Protein 2DLB (pdb70)

Structure (mmCIF, N/CA/C/O backbone):
data_2DLB
#
_entry.id   2DLB
#
_cell.length_a   32.347
_cell.length_b   76.116
_cell.length_c   78.385
_cell.angle_alpha   90.00
_cell.angle_beta   90.00
_cell.angle_gamma   90.00
#
_symmetry.space_group_name_H-M   'P 21 21 21'
#
loop_
_entity.id
_entity.type
_entity.pdbx_description
1 polymer yopT
2 water water
#
loop_
_atom_site.group_PDB
_atom_site.id
_atom_site.type_symbol
_atom_site.label_atom_id
_atom_site.label_alt_id
_atom_site.label_comp_id
_atom_site.label_asym_id
_atom_site.label_entity_id
_atom_site.label_seq_id
_atom_site.pdbx_PDB_ins_code
_atom_site.Cartn_x
_atom_site.Cartn_y
_atom_site.Cartn_z
_atom_site.occupancy
_atom_site.B_iso_or_equiv
_atom_site.auth_seq_id
_atom_site.auth_comp_id
_atom_site.auth_asym_id
_atom_site.auth_atom_id
_atom_site.pdbx_PDB_model_num
ATOM 1 N N . ALA A 1 2 ? -2.636 40.457 9.083 1.00 18.67 2002 ALA A N 1
ATOM 2 C CA . ALA A 1 2 ? -1.299 40.136 9.567 1.00 16.07 2002 ALA A CA 1
ATOM 3 C C . ALA A 1 2 ? -1.046 38.694 9.147 1.00 13.70 2002 ALA A C 1
ATOM 4 O O . ALA A 1 2 ? -1.996 37.972 8.864 1.00 16.19 2002 ALA A O 1
ATOM 6 N N . GLY A 1 3 ? 0.220 38.338 9.175 1.00 13.94 2003 GLY A N 1
ATOM 7 C CA . GLY A 1 3 ? 0.552 36.933 9.041 1.00 13.41 2003 GLY A CA 1
ATOM 8 C C . GLY A 1 3 ? 0.614 36.209 10.377 1.00 11.78 2003 GLY A C 1
ATOM 9 O O . GLY A 1 3 ? 1.007 36.802 11.405 1.00 11.75 2003 GLY A O 1
ATOM 10 N N . TYR A 1 4 ? 0.293 34.910 10.353 1.00 11.00 2004 TYR A N 1
ATOM 11 C CA . TYR A 1 4 ? 0.388 34.062 11.520 1.00 10.18 2004 TYR A CA 1
ATOM 12 C C . TYR A 1 4 ? 1.004 32.738 11.144 1.00 9.75 2004 TYR A C 1
ATOM 13 O O . TYR A 1 4 ? 0.688 32.182 10.094 1.00 11.26 2004 TYR A O 1
ATOM 22 N N . LEU A 1 5 ? 1.802 32.208 12.058 1.00 9.77 2005 LEU A N 1
ATOM 23 C CA . LEU A 1 5 ? 2.314 30.836 11.929 1.00 10.38 2005 LEU A CA 1
ATOM 24 C C . LEU A 1 5 ? 1.547 30.029 12.973 1.00 9.11 2005 LEU A C 1
ATOM 25 O O . LEU A 1 5 ? 1.432 30.464 14.158 1.00 12.15 2005 LEU A O 1
ATOM 30 N N . ASN A 1 6 ? 1.081 28.863 12.598 1.00 8.32 2006 ASN A N 1
ATOM 31 C CA . ASN A 1 6 ? 0.467 27.915 13.504 1.00 8.51 2006 ASN A CA 1
ATOM 32 C C . ASN A 1 6 ? 1.217 26.591 13.474 1.00 9.17 2006 ASN A C 1
ATOM 33 O O . ASN A 1 6 ? 1.591 26.093 12.393 1.00 10.67 2006 ASN A O 1
ATOM 38 N N . ASN A 1 7 ? 1.433 26.030 14.668 1.00 7.84 2007 ASN A N 1
ATOM 39 C CA . ASN A 1 7 ? 1.970 24.678 14.810 1.00 8.41 2007 ASN A CA 1
ATOM 40 C C . ASN A 1 7 ? 0.817 23.790 15.260 1.00 8.01 2007 ASN A C 1
ATOM 41 O O . ASN A 1 7 ? 0.116 24.158 16.212 1.00 9.97 2007 ASN A O 1
ATOM 46 N N . ILE A 1 8 ? 0.614 22.684 14.585 1.00 7.82 2008 ILE A N 1
ATOM 47 C CA . ILE A 1 8 ? -0.491 21.783 14.817 1.00 8.10 2008 ILE A CA 1
ATOM 48 C C . ILE A 1 8 ? 0.080 20.392 15.120 1.00 7.31 2008 ILE A C 1
ATOM 49 O O . ILE A 1 8 ? 0.927 19.885 14.398 1.00 8.81 2008 ILE A O 1
ATOM 54 N N . ALA A 1 9 ? -0.419 19.777 16.171 1.00 7.76 2009 ALA A N 1
ATOM 55 C CA . ALA A 1 9 ? -0.144 18.404 16.552 1.00 8.39 2009 ALA A CA 1
ATOM 56 C C . ALA A 1 9 ? -1.172 17.509 15.864 1.00 9.48 2009 ALA A C 1
ATOM 57 O O . ALA A 1 9 ? -2.373 17.664 16.063 1.00 11.53 2009 ALA A O 1
ATOM 59 N N . LEU A 1 10 ? -0.669 16.562 15.063 1.00 8.93 2010 LEU A N 1
ATOM 60 C CA . LEU A 1 10 ? -1.495 15.538 14.456 1.00 9.36 2010 LEU A CA 1
ATOM 61 C C . LEU A 1 10 ? -1.175 14.188 15.097 1.00 11.36 2010 LEU A C 1
ATOM 62 O O . LEU A 1 10 ? -0.002 13.781 15.097 1.00 15.28 2010 LEU A O 1
ATOM 67 N N . ASN A 1 11 ? -2.190 13.541 15.623 1.00 9.76 2011 ASN A N 1
ATOM 68 C CA . ASN A 1 11 ? -2.031 12.206 16.180 1.00 9.62 2011 ASN A CA 1
ATOM 69 C C . ASN A 1 11 ? -2.701 11.228 15.259 1.00 9.46 2011 ASN A C 1
ATOM 70 O O . ASN A 1 11 ? -3.910 11.175 15.150 1.00 10.44 2011 ASN A O 1
ATOM 75 N N . LEU A 1 12 ? -1.879 10.484 14.554 1.00 9.32 2012 LEU A N 1
ATOM 76 C CA . LEU A 1 12 ? -2.300 9.540 13.566 1.00 8.57 2012 LEU A CA 1
ATOM 77 C C . LEU A 1 12 ? -2.136 8.109 14.082 1.00 8.65 2012 LEU A C 1
ATOM 78 O O . LEU A 1 12 ? -1.254 7.832 14.859 1.00 10.71 2012 LEU A O 1
ATOM 83 N N . GLU A 1 13 ? -2.969 7.202 13.596 1.00 8.46 2013 GLU A N 1
ATOM 84 C CA . GLU A 1 13 ? -2.768 5.786 13.756 1.00 9.19 2013 GLU A CA 1
ATOM 85 C C . GLU A 1 13 ? -2.715 5.173 12.351 1.00 9.13 2013 GLU A C 1
ATOM 86 O O . GLU A 1 13 ? -3.602 5.397 11.529 1.00 11.05 2013 GLU A O 1
ATOM 92 N N . ILE A 1 14 ? -1.675 4.428 12.066 1.00 9.61 2014 ILE A N 1
ATOM 93 C CA . ILE A 1 14 ? -1.453 3.761 10.780 1.00 9.89 2014 ILE A CA 1
ATOM 94 C C . ILE A 1 14 ? -1.412 2.250 11.009 1.00 11.04 2014 ILE A C 1
ATOM 95 O O . ILE A 1 14 ? -1.250 1.756 12.140 1.00 12.36 2014 ILE A O 1
ATOM 100 N N . VAL A 1 15 ? -1.619 1.508 9.925 1.00 13.39 2015 VAL A N 1
ATOM 101 C CA . VAL A 1 15 ? -1.641 0.053 9.923 1.00 16.96 2015 VAL A CA 1
ATOM 102 C C . VAL A 1 15 ? -0.564 -0.418 8.969 1.00 21.34 2015 VAL A C 1
ATOM 103 O O . VAL A 1 15 ? -0.548 0.048 7.825 1.00 30.01 2015 VAL A O 1
ATOM 107 N N . LEU A 1 16 ? 0.345 -1.293 9.436 1.00 19.84 2016 LEU A N 1
ATOM 108 C CA . LEU A 1 16 ? 1.443 -1.837 8.634 1.00 21.35 2016 LEU A CA 1
ATOM 109 C C . LEU A 1 16 ? 1.492 -3.349 8.867 1.00 21.05 2016 LEU A C 1
ATOM 110 O O . LEU A 1 16 ? 1.615 -3.776 10.034 1.00 21.78 2016 LEU A O 1
ATOM 115 N N . LYS A 1 17 ? 1.388 -4.132 7.813 1.00 20.14 2017 LYS A N 1
ATOM 116 C CA . LYS A 1 17 ? 1.408 -5.585 7.842 1.00 18.55 2017 LYS A CA 1
ATOM 117 C C . LYS A 1 17 ? 2.744 -6.088 7.323 1.00 16.95 2017 LYS A C 1
ATOM 118 O O . LYS A 1 17 ? 3.348 -5.508 6.421 1.00 20.21 2017 LYS A O 1
ATOM 124 N N . ASN A 1 18 ? 3.190 -7.197 7.874 1.00 16.58 2018 ASN A N 1
ATOM 125 C CA . ASN A 1 18 ? 4.436 -7.799 7.371 1.00 15.07 2018 ASN A CA 1
ATOM 126 C C . ASN A 1 18 ? 4.432 -9.282 7.702 1.00 14.53 2018 ASN A C 1
ATOM 127 O O . ASN A 1 18 ? 3.444 -9.784 8.229 1.00 16.91 2018 ASN A O 1
ATOM 132 N N . LYS A 1 19 ? 5.486 -9.962 7.325 1.00 16.93 2019 LYS A N 1
ATOM 133 C CA . LYS A 1 19 ? 5.690 -11.376 7.558 1.00 18.55 2019 LYS A CA 1
ATOM 134 C C . LYS A 1 19 ? 6.929 -11.503 8.443 1.00 18.26 2019 LYS A C 1
ATOM 135 O O . LYS A 1 19 ? 7.936 -10.800 8.239 1.00 19.36 2019 LYS A O 1
ATOM 141 N N . ALA A 1 20 ? 6.841 -12.386 9.428 1.00 16.94 2020 ALA A N 1
ATOM 142 C CA . ALA A 1 20 ? 7.933 -12.581 10.341 1.00 17.68 2020 ALA A CA 1
ATOM 143 C C . ALA A 1 20 ? 7.724 -13.868 11.139 1.00 16.52 2020 ALA A C 1
ATOM 144 O O . ALA A 1 20 ? 6.604 -14.404 11.215 1.00 19.58 2020 ALA A O 1
ATOM 146 N N . ASP A 1 21 ? 8.756 -14.372 11.763 1.00 18.98 2021 ASP A N 1
ATOM 147 C CA . ASP A 1 21 ? 8.632 -15.604 12.557 1.00 20.50 2021 ASP A CA 1
ATOM 148 C C . ASP A 1 21 ? 8.189 -15.373 13.987 1.00 18.43 2021 ASP A C 1
ATOM 149 O O . ASP A 1 21 ? 7.984 -16.327 14.735 1.00 19.91 2021 ASP A O 1
ATOM 154 N N . SER A 1 22 ? 8.027 -14.134 14.429 1.00 16.35 2022 SER A N 1
ATOM 155 C CA . SER A 1 22 ? 7.562 -13.766 15.763 1.00 13.01 2022 SER A CA 1
ATOM 156 C C . SER A 1 22 ? 7.069 -12.335 15.732 1.00 11.61 2022 SER A C 1
ATOM 157 O O . SER A 1 22 ? 7.439 -11.564 14.860 1.00 12.91 2022 SER A O 1
ATOM 160 N N . PRO A 1 23 ? 6.264 -11.953 16.718 1.00 11.44 2023 PRO A N 1
ATOM 161 C CA . PRO A 1 23 ? 5.885 -10.528 16.803 1.00 10.93 2023 PRO A CA 1
ATOM 162 C C . PRO A 1 23 ? 7.063 -9.633 17.109 1.00 10.62 2023 PRO A C 1
ATOM 163 O O . PRO A 1 23 ? 7.081 -8.467 16.716 1.00 10.87 2023 PRO A O 1
ATOM 167 N N . GLU A 1 24 ? 8.068 -10.155 17.822 1.00 11.38 2024 GLU A N 1
ATOM 168 C CA . GLU A 1 24 ? 9.266 -9.373 18.092 1.00 11.20 2024 GLU A CA 1
ATOM 169 C C . GLU A 1 24 ? 9.954 -8.954 16.785 1.00 11.48 2024 GLU A C 1
ATOM 170 O O . GLU A 1 24 ? 10.342 -7.795 16.610 1.00 12.97 2024 GLU A O 1
ATOM 176 N N . VAL A 1 25 ? 10.098 -9.883 15.826 1.00 13.22 2025 VAL A N 1
ATOM 177 C CA . VAL A 1 25 ? 10.767 -9.558 14.578 1.00 12.62 2025 VAL A CA 1
ATOM 178 C C . VAL A 1 25 ? 9.861 -8.636 13.797 1.00 12.18 2025 VAL A C 1
ATOM 179 O O . VAL A 1 25 ? 10.315 -7.665 13.200 1.00 13.55 2025 VAL A O 1
ATOM 183 N N . SER A 1 26 ? 8.543 -8.853 13.818 1.00 12.26 2026 SER A N 1
ATOM 184 C CA . SER A 1 26 ? 7.604 -7.942 13.156 1.00 11.71 2026 SER A CA 1
ATOM 185 C C . SER A 1 26 ? 7.778 -6.515 13.631 1.00 10.70 2026 SER A C 1
ATOM 186 O O . SER A 1 26 ? 7.821 -5.558 12.836 1.00 11.60 2026 SER A O 1
ATOM 189 N N . GLU A 1 27 ? 7.898 -6.359 14.959 1.00 10.51 2027 GLU A N 1
ATOM 190 C CA . GLU A 1 27 ? 8.128 -5.038 15.533 1.00 10.90 2027 GLU A CA 1
ATOM 191 C C . GLU A 1 27 ? 9.466 -4.422 15.152 1.00 10.72 2027 GLU A C 1
ATOM 192 O O . GLU A 1 27 ? 9.557 -3.212 14.882 1.00 11.36 2027 GLU A O 1
ATOM 198 N N . THR A 1 28 ? 10.540 -5.226 15.135 1.00 13.24 2028 THR A N 1
ATOM 199 C CA . THR A 1 28 ? 11.842 -4.705 14.699 1.00 12.70 2028 THR A CA 1
ATOM 200 C C . THR A 1 28 ? 11.764 -4.186 13.281 1.00 13.60 2028 THR A C 1
ATOM 201 O O . THR A 1 28 ? 12.351 -3.127 12.969 1.00 14.18 2028 THR A O 1
ATOM 205 N N . LEU A 1 29 ? 11.058 -4.881 12.388 1.00 13.13 2029 LEU A N 1
ATOM 206 C CA . LEU A 1 29 ? 10.920 -4.459 10.994 1.00 13.37 2029 LEU A CA 1
ATOM 207 C C . LEU A 1 29 ? 10.188 -3.111 10.910 1.00 12.85 2029 LEU A C 1
ATOM 208 O O . LEU A 1 29 ? 10.636 -2.208 10.214 1.00 14.41 2029 LEU A O 1
ATOM 213 N N . VAL A 1 30 ? 9.039 -2.973 11.592 1.00 11.22 2030 VAL A N 1
ATOM 214 C CA . VAL A 1 30 ? 8.276 -1.744 11.585 1.00 11.76 2030 VAL A CA 1
ATOM 215 C C . VAL A 1 30 ? 9.079 -0.635 12.219 1.00 10.34 2030 VAL A C 1
ATOM 216 O O . VAL A 1 30 ? 9.063 0.522 11.751 1.00 11.93 2030 VAL A O 1
ATOM 220 N N . THR A 1 31 ? 9.825 -0.909 13.294 1.00 11.50 2031 THR A N 1
ATOM 221 C CA . THR A 1 31 ? 10.631 0.112 13.962 1.00 11.79 2031 THR A CA 1
ATOM 222 C C . THR A 1 31 ? 11.670 0.678 13.015 1.00 12.71 2031 THR A C 1
ATOM 223 O O . THR A 1 31 ? 11.868 1.883 12.931 1.00 13.55 2031 THR A O 1
ATOM 227 N N . ARG A 1 32 ? 12.334 -0.156 12.227 1.00 13.45 2032 ARG A N 1
ATOM 228 C CA . ARG A 1 32 ? 13.353 0.348 11.298 1.00 14.40 2032 ARG A CA 1
ATOM 229 C C . ARG A 1 32 ? 12.713 1.320 10.315 1.00 14.59 2032 ARG A C 1
ATOM 230 O O . ARG A 1 32 ? 13.251 2.382 9.984 1.00 14.82 2032 ARG A O 1
ATOM 238 N N . ILE A 1 33 ? 11.544 0.953 9.817 1.00 13.09 2033 ILE A N 1
ATOM 239 C CA . ILE A 1 33 ? 10.849 1.819 8.850 1.00 13.99 2033 ILE A CA 1
ATOM 240 C C . ILE A 1 33 ? 10.553 3.163 9.505 1.00 13.57 2033 ILE A C 1
ATOM 241 O O . ILE A 1 33 ? 10.806 4.232 8.950 1.00 14.68 2033 ILE A O 1
ATOM 246 N N . CYS A 1 34 ? 9.993 3.146 10.692 1.00 11.68 2034 CYS A N 1
ATOM 247 C CA . CYS A 1 34 ? 9.560 4.383 11.349 1.00 13.01 2034 CYS A CA 1
ATOM 248 C C . CYS A 1 34 ? 10.763 5.231 11.764 1.00 12.52 2034 CYS A C 1
ATOM 249 O O . CYS A 1 34 ? 10.712 6.439 11.606 1.00 13.02 2034 CYS A O 1
ATOM 252 N N . GLU A 1 35 ? 11.843 4.595 12.252 1.00 13.68 2035 GLU A N 1
ATOM 253 C CA . GLU A 1 35 ? 13.022 5.347 12.613 1.00 13.79 2035 GLU A CA 1
ATOM 254 C C . GLU A 1 35 ? 13.591 6.113 11.435 1.00 13.77 2035 GLU A C 1
ATOM 255 O O . GLU A 1 35 ? 14.117 7.223 11.575 1.00 15.14 2035 GLU A O 1
ATOM 261 N N . ASN A 1 36 ? 13.483 5.521 10.241 1.00 14.68 2036 ASN A N 1
ATOM 262 C CA . ASN A 1 36 ? 13.951 6.195 9.010 1.00 14.99 2036 ASN A CA 1
ATOM 263 C C . ASN A 1 36 ? 12.980 7.284 8.561 1.00 13.06 2036 ASN A C 1
ATOM 264 O O . ASN A 1 36 ? 13.328 7.913 7.537 1.00 14.91 2036 ASN A O 1
ATOM 269 N N . LEU A 1 37 ? 11.887 7.558 9.224 1.00 12.10 2037 LEU A N 1
ATOM 270 C CA . LEU A 1 37 ? 11.002 8.646 8.864 1.00 12.06 2037 LEU A CA 1
ATOM 271 C C . LEU A 1 37 ? 11.198 9.884 9.741 1.00 10.53 2037 LEU A C 1
ATOM 272 O O . LEU A 1 37 ? 10.652 10.925 9.409 1.00 11.80 2037 LEU A O 1
ATOM 277 N N . LEU A 1 38 ? 11.923 9.760 10.859 1.00 10.27 2038 LEU A N 1
ATOM 278 C CA . LEU A 1 38 ? 11.927 10.763 11.894 1.00 11.12 2038 LEU A CA 1
ATOM 279 C C . LEU A 1 38 ? 12.278 12.162 11.388 1.00 9.40 2038 LEU A C 1
ATOM 280 O O . LEU A 1 38 ? 11.742 13.118 11.932 1.00 11.87 2038 LEU A O 1
ATOM 285 N N . LEU A 1 39 ? 13.184 12.239 10.410 1.00 8.66 2039 LEU A N 1
ATOM 286 C CA . LEU A 1 39 ? 13.661 13.543 9.969 1.00 8.60 2039 LEU A CA 1
ATOM 287 C C . LEU A 1 39 ? 12.979 14.013 8.693 1.00 7.96 2039 LEU A C 1
ATOM 288 O O . LEU A 1 39 ? 13.383 14.993 8.108 1.00 8.80 2039 LEU A O 1
ATOM 293 N N . SER A 1 40 ? 11.917 13.332 8.264 1.00 7.79 2040 SER A N 1
ATOM 294 C CA . SER A 1 40 ? 11.191 13.753 7.077 1.00 7.39 2040 SER A CA 1
ATOM 295 C C . SER A 1 40 ? 10.739 15.204 7.214 1.00 7.03 2040 SER 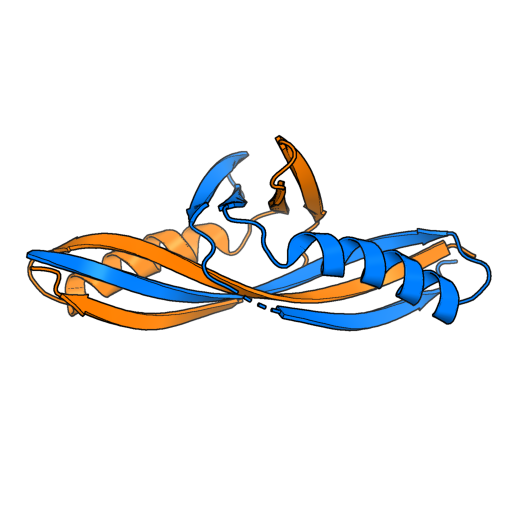A C 1
ATOM 296 O O . SER A 1 40 ? 10.235 15.630 8.247 1.00 8.51 2040 SER A O 1
ATOM 299 N N . LYS A 1 41 ? 10.889 15.969 6.122 1.00 7.38 2041 LYS A N 1
ATOM 300 C CA . LYS A 1 41 ? 10.566 17.383 6.116 1.00 7.41 2041 LYS A CA 1
ATOM 301 C C . LYS A 1 41 ? 9.150 17.688 5.646 1.00 6.47 2041 LYS A C 1
ATOM 302 O O . LYS A 1 41 ? 8.706 18.839 5.771 1.00 7.71 2041 LYS A O 1
ATOM 308 N N . GLU A 1 42 ? 8.479 16.714 5.062 1.00 6.86 2042 GLU A N 1
ATOM 309 C CA . GLU A 1 42 ? 7.168 16.960 4.421 1.00 6.59 2042 GLU A CA 1
ATOM 310 C C . GLU A 1 42 ? 6.316 15.730 4.516 1.00 7.16 2042 GLU A C 1
ATOM 311 O O . GLU A 1 42 ? 6.772 14.608 4.233 1.00 8.43 2042 GLU A O 1
ATOM 317 N N . VAL A 1 43 ? 5.069 15.914 4.909 1.00 7.74 2043 VAL A N 1
ATOM 318 C CA . VAL A 1 43 ? 4.056 14.876 4.997 1.00 7.50 2043 VAL A CA 1
ATOM 319 C C . VAL A 1 43 ? 2.905 15.250 4.069 1.00 6.50 2043 VAL A C 1
ATOM 320 O O . VAL A 1 43 ? 2.564 16.407 3.900 1.00 8.10 2043 VAL A O 1
ATOM 324 N N . SER A 1 44 ? 2.321 14.230 3.450 1.00 7.25 2044 SER A N 1
ATOM 325 C CA . SER A 1 44 ? 1.181 14.451 2.578 1.00 7.40 2044 SER A CA 1
ATOM 326 C C . SER A 1 44 ? 0.035 13.553 2.964 1.00 7.24 2044 SER A C 1
ATOM 327 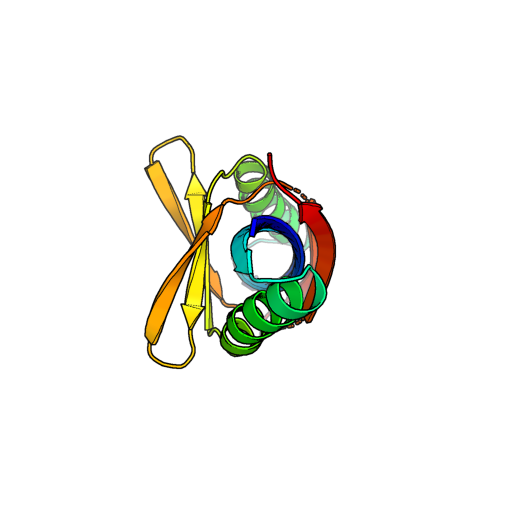O O . SER A 1 44 ? 0.228 12.427 3.440 1.00 9.03 2044 SER A O 1
ATOM 330 N N . PHE A 1 45 ? -1.173 14.048 2.779 1.00 6.32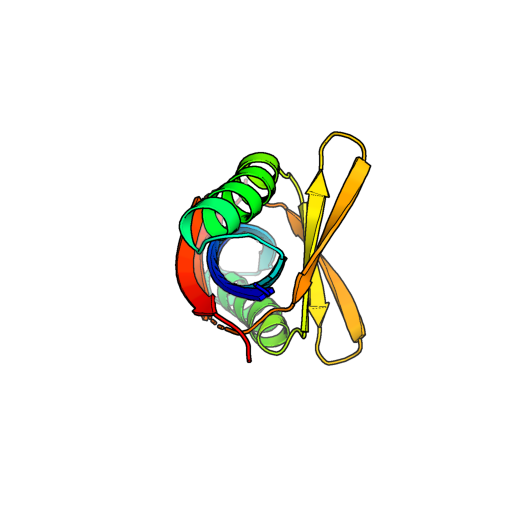 2045 PHE A N 1
ATOM 331 C CA . PHE A 1 45 ? -2.402 13.311 3.058 1.00 6.66 2045 PHE A CA 1
ATOM 332 C C . PHE A 1 45 ? -3.185 13.107 1.763 1.00 6.86 2045 PHE A C 1
ATOM 333 O O . PHE A 1 45 ? -3.405 14.063 1.029 1.00 7.39 2045 PHE A O 1
ATOM 341 N N . LEU A 1 46 ? -3.626 11.880 1.495 1.00 6.55 2046 LEU A N 1
ATOM 342 C CA . LEU A 1 46 ? -4.570 11.525 0.452 1.00 6.95 2046 LEU A CA 1
ATOM 343 C C . LEU A 1 46 ? -5.959 11.669 1.080 1.00 7.65 2046 LEU A C 1
ATOM 344 O O . LEU A 1 46 ? -6.417 10.815 1.850 1.00 7.97 2046 LEU A O 1
ATOM 349 N N . LYS A 1 47 ? -6.622 12.803 0.806 1.00 7.23 2047 LYS A N 1
ATOM 350 C CA . LYS A 1 47 ? -7.873 13.163 1.454 1.00 7.31 2047 LYS A CA 1
ATOM 351 C C . LYS A 1 47 ? -9.002 12.331 0.882 1.00 6.92 2047 LYS A C 1
ATOM 352 O O . LYS A 1 47 ? -8.873 11.639 -0.132 1.00 7.37 2047 LYS A O 1
ATOM 358 N N . ALA A 1 48 ? -10.131 12.382 1.573 1.00 7.48 2048 ALA A N 1
ATOM 359 C CA . ALA A 1 48 ? -11.291 11.572 1.208 1.00 7.67 2048 ALA A CA 1
ATOM 360 C C . ALA A 1 48 ? -11.706 11.841 -0.230 1.00 7.17 2048 ALA A C 1
ATOM 361 O O . ALA A 1 48 ? -12.159 10.895 -0.892 1.00 9.10 2048 ALA A O 1
ATOM 363 N N . ASP A 1 49 ? -11.609 13.052 -0.732 1.00 7.24 2049 ASP A N 1
ATOM 364 C CA . ASP A 1 49 ? -12.006 13.369 -2.083 1.00 7.44 2049 ASP A CA 1
ATOM 365 C C . ASP A 1 49 ? -10.938 13.009 -3.124 1.00 7.33 2049 ASP A C 1
ATOM 366 O O . ASP A 1 49 ? -11.161 13.227 -4.325 1.00 8.62 2049 ASP A O 1
ATOM 371 N N . GLY A 1 50 ? -9.825 12.417 -2.705 1.00 6.99 2050 GLY A N 1
ATOM 372 C CA . GLY A 1 50 ? -8.787 12.000 -3.624 1.00 7.71 2050 GLY A CA 1
ATOM 373 C C . GLY A 1 50 ? -7.706 13.005 -3.889 1.00 8.38 2050 GLY A C 1
ATOM 374 O O . GLY A 1 50 ? -6.717 12.660 -4.554 1.00 9.57 2050 GLY A O 1
ATOM 375 N N . SER A 1 51 ? -7.867 14.235 -3.388 1.00 7.62 2051 SER A N 1
ATOM 376 C CA . SER A 1 51 ? -6.807 15.209 -3.538 1.00 8.37 2051 SER A CA 1
ATOM 377 C C . SER A 1 51 ? -5.712 14.968 -2.507 1.00 7.99 2051 SER A C 1
ATOM 378 O O . SER A 1 51 ? -5.986 14.402 -1.470 1.00 10.13 2051 SER A O 1
ATOM 381 N N . VAL A 1 52 ? -4.517 15.401 -2.835 1.00 7.75 2052 VAL A N 1
ATOM 382 C CA . VAL A 1 52 ? -3.351 15.234 -1.959 1.00 7.93 2052 VAL A CA 1
ATOM 383 C C . VAL A 1 52 ? -2.913 16.591 -1.480 1.00 8.04 2052 VAL A C 1
ATOM 384 O O . VAL A 1 52 ? -2.752 17.521 -2.293 1.00 10.99 2052 VAL A O 1
ATOM 388 N N . GLU A 1 53 ? -2.709 16.725 -0.191 1.00 6.77 2053 GLU A N 1
ATOM 389 C CA . GLU A 1 53 ? -2.228 17.974 0.386 1.00 6.67 2053 GLU A CA 1
ATOM 390 C C . GLU A 1 53 ? -0.902 17.720 1.120 1.00 6.44 2053 GLU A C 1
ATOM 391 O O . GLU A 1 53 ? -0.818 16.798 1.940 1.00 7.13 2053 GLU A O 1
ATOM 397 N N . ASN A 1 54 ? 0.088 18.582 0.854 1.00 7.86 2054 ASN A N 1
ATOM 398 C CA . ASN A 1 54 ? 1.398 18.514 1.471 1.00 7.06 2054 ASN A CA 1
ATOM 399 C C . ASN A 1 54 ? 1.579 19.569 2.544 1.00 6.64 2054 ASN A C 1
ATOM 400 O O . ASN A 1 54 ? 1.085 20.708 2.423 1.00 8.35 2054 ASN A O 1
ATOM 405 N N . PHE A 1 55 ? 2.261 19.207 3.602 1.00 6.61 2055 PHE A N 1
ATOM 406 C CA . PHE A 1 55 ? 2.544 20.073 4.727 1.00 6.65 2055 PHE A CA 1
ATOM 407 C C . PHE A 1 55 ? 4.006 19.987 5.168 1.00 6.50 2055 PHE A C 1
ATOM 408 O O . PHE A 1 55 ? 4.608 18.905 5.121 1.00 6.86 2055 PHE A O 1
ATOM 416 N N . LYS A 1 56 ? 4.541 21.117 5.623 1.00 6.97 2056 LYS A N 1
ATOM 417 C CA . LYS A 1 56 ? 5.812 21.126 6.299 1.00 6.43 2056 LYS A CA 1
ATOM 418 C C . LYS A 1 56 ? 5.687 20.334 7.613 1.00 6.21 2056 LYS A C 1
ATOM 419 O O . LYS A 1 56 ? 4.830 20.644 8.430 1.00 7.76 2056 LYS A O 1
ATOM 425 N N . LEU A 1 57 ? 6.594 19.379 7.799 1.00 6.96 2057 LEU A N 1
ATOM 426 C CA . LEU A 1 57 ? 6.672 18.566 9.002 1.00 8.14 2057 LEU A CA 1
ATOM 427 C C . LEU A 1 57 ? 7.850 19.014 9.840 1.00 8.94 2057 LEU A C 1
ATOM 428 O O . LEU A 1 57 ? 8.988 18.976 9.326 1.00 10.62 2057 LEU A O 1
ATOM 433 N N A SER A 1 58 ? 7.570 19.454 11.059 0.50 9.08 2058 SER A N 1
ATOM 434 N N B SER A 1 58 ? 7.594 19.463 11.065 0.50 9.35 2058 SER A N 1
ATOM 435 C CA A SER A 1 58 ? 8.484 19.997 12.041 0.50 11.61 2058 SER A CA 1
ATOM 436 C CA B SER A 1 58 ? 8.704 19.883 11.911 0.50 9.51 2058 SER A CA 1
ATOM 437 C C A SER A 1 58 ? 9.074 18.972 13.001 0.50 12.33 2058 SER A C 1
ATOM 438 C C B SER A 1 58 ? 9.226 18.757 12.792 0.50 9.32 2058 SER A C 1
ATOM 439 O O A SER A 1 58 ? 10.196 19.149 13.508 0.50 13.67 2058 SER A O 1
ATOM 440 O O B SER A 1 58 ? 10.438 18.695 13.036 0.50 16.71 2058 SER A O 1
ATOM 445 N N . ASP A 1 59 ? 8.320 17.937 13.300 1.00 12.37 2059 ASP A N 1
ATOM 446 C CA . ASP A 1 59 ? 8.674 16.944 14.301 1.00 14.03 2059 ASP A CA 1
ATOM 447 C C . ASP A 1 59 ? 7.909 15.697 14.098 1.00 10.10 2059 ASP A C 1
ATOM 448 O O . ASP A 1 59 ? 6.783 15.793 13.641 1.00 10.80 2059 ASP A O 1
ATOM 461 N N . GLU A 1 61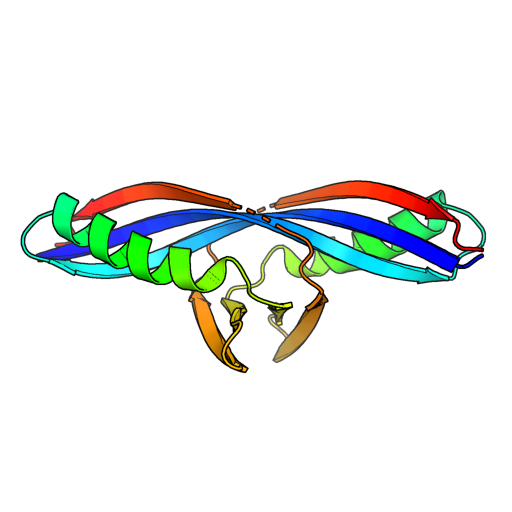 ? 7.296 11.758 16.231 1.00 13.26 2061 GLU A N 1
ATOM 462 C CA . GLU A 1 61 ? 7.588 10.701 17.190 1.00 12.77 2061 GLU A CA 1
ATOM 463 C C . GLU A 1 61 ? 6.671 9.544 16.829 1.00 10.95 2061 GLU A C 1
ATOM 464 O O . GLU A 1 61 ? 5.650 9.775 16.192 1.00 12.31 2061 GLU A O 1
ATOM 470 N N . TYR A 1 62 ? 6.984 8.345 17.240 1.00 11.71 2062 TYR A N 1
ATOM 471 C CA . TYR A 1 62 ? 6.112 7.204 17.000 1.00 11.23 2062 TYR A CA 1
ATOM 472 C C . TYR A 1 62 ? 6.230 6.201 18.128 1.00 11.14 2062 TYR A C 1
ATOM 473 O O . TYR A 1 62 ? 7.239 6.153 18.840 1.00 11.79 2062 TYR A O 1
ATOM 482 N N . GLU A 1 63 ? 5.195 5.355 18.155 1.00 9.66 2063 GLU A N 1
ATOM 483 C CA . GLU A 1 63 ? 5.262 4.176 19.047 1.00 11.78 2063 GLU A CA 1
ATOM 484 C C . GLU A 1 63 ? 4.341 3.112 18.472 1.00 10.14 2063 GLU A C 1
ATOM 485 O O . GLU A 1 63 ? 3.248 3.441 18.003 1.00 10.85 2063 GLU A O 1
ATOM 491 N N . ILE A 1 64 ? 4.747 1.844 18.529 1.00 9.72 2064 ILE A N 1
ATOM 492 C CA . ILE A 1 64 ? 3.863 0.779 18.153 1.00 9.07 2064 ILE A CA 1
ATOM 493 C C . ILE A 1 64 ? 2.786 0.635 19.242 1.00 8.55 2064 ILE A C 1
ATOM 494 O O . ILE A 1 64 ? 3.134 0.640 20.421 1.00 10.35 2064 ILE A O 1
ATOM 499 N N . THR A 1 65 ? 1.532 0.529 18.836 1.00 8.90 2065 THR A N 1
ATOM 500 C CA . THR A 1 65 ? 0.387 0.358 19.713 1.00 9.49 2065 THR A CA 1
ATOM 501 C C . THR A 1 65 ? -0.005 -1.096 19.908 1.00 10.06 2065 THR A C 1
ATOM 502 O O . THR A 1 65 ? -0.177 -1.579 21.025 1.00 11.78 2065 THR A O 1
ATOM 506 N N . ASN A 1 66 ? -0.113 -1.869 18.817 1.00 9.15 2066 ASN A N 1
ATOM 507 C CA . ASN A 1 66 ? -0.535 -3.220 18.786 1.00 10.46 2066 ASN A CA 1
ATOM 508 C C . ASN A 1 66 ? 0.309 -4.000 17.744 1.00 9.66 2066 ASN A C 1
ATOM 509 O O . ASN A 1 66 ? 0.612 -3.461 16.665 1.00 11.01 2066 ASN A O 1
ATOM 514 N N . THR A 1 67 ? 0.566 -5.264 18.062 1.00 9.48 2067 THR A N 1
ATOM 515 C CA . THR A 1 67 ? 1.100 -6.229 17.112 1.00 10.00 2067 THR A CA 1
ATOM 516 C C . THR A 1 67 ? 0.296 -7.502 17.231 1.00 10.26 2067 THR A C 1
ATOM 517 O O . THR A 1 67 ? 0.160 -8.059 18.340 1.00 10.77 2067 THR A O 1
ATOM 521 N N . GLU A 1 68 ? -0.297 -7.964 16.138 1.00 11.37 2068 GLU A N 1
ATOM 522 C CA . GLU A 1 68 ? -1.261 -9.058 16.181 1.00 12.77 2068 GLU A CA 1
ATOM 523 C C . GLU A 1 68 ? -0.989 -10.047 15.048 1.00 12.65 2068 GLU A C 1
ATOM 524 O O . GLU A 1 68 ? -0.929 -9.687 13.890 1.00 12.62 2068 GLU A O 1
ATOM 530 N N . GLU A 1 69 ? -0.868 -11.314 15.417 1.00 13.08 2069 GLU A N 1
ATOM 531 C CA . GLU A 1 69 ? -0.763 -12.390 14.447 1.00 14.16 2069 GLU A CA 1
ATOM 532 C C . GLU A 1 69 ? -1.991 -12.471 13.570 1.00 14.82 2069 GLU A C 1
ATOM 533 O O . GLU A 1 69 ? -3.098 -12.385 14.102 1.00 17.43 2069 GLU A O 1
ATOM 539 N N . LEU A 1 70 ? -1.778 -12.624 12.275 1.00 16.10 2070 LEU A N 1
ATOM 540 C CA . LEU A 1 70 ? -2.863 -12.838 11.311 1.00 17.94 2070 LEU A CA 1
ATOM 541 C C . LEU A 1 70 ? -3.175 -14.299 11.051 1.00 22.58 2070 LEU A C 1
ATOM 542 O O . LEU A 1 70 ? -2.249 -15.119 11.090 1.00 26.34 2070 LEU A O 1
ATOM 547 N N . PRO A 1 71 ? -4.434 -14.626 10.802 1.00 31.32 2071 PRO A N 1
ATOM 548 C CA . PRO A 1 71 ? -4.826 -16.021 10.517 1.00 40.33 2071 PRO A CA 1
ATOM 549 C C . PRO A 1 71 ? -4.248 -16.465 9.178 1.00 45.60 2071 PRO A C 1
ATOM 550 O O . PRO A 1 71 ? -3.713 -15.587 8.479 1.00 53.96 2071 PRO A O 1
ATOM 554 N N . ALA B 1 2 ? 2.573 -16.724 10.163 1.00 47.90 4002 ALA B N 1
ATOM 555 C CA . ALA B 1 2 ? 3.525 -15.679 10.347 1.00 29.52 4002 ALA B CA 1
ATOM 556 C C . ALA B 1 2 ? 3.268 -14.339 9.645 1.00 22.77 4002 ALA B C 1
ATOM 557 O O . ALA B 1 2 ? 4.253 -13.579 9.437 1.00 24.06 4002 ALA B O 1
ATOM 559 N N . GLY B 1 3 ? 2.053 -13.943 9.294 1.00 19.54 4003 GLY B N 1
ATOM 560 C CA . GLY B 1 3 ? 1.785 -12.516 9.026 1.00 16.98 4003 GLY B CA 1
ATOM 561 C C . GLY B 1 3 ? 1.430 -11.866 10.357 1.00 16.59 4003 GLY B C 1
ATOM 562 O O . GLY B 1 3 ? 0.819 -12.465 11.279 1.00 17.84 4003 GLY B O 1
ATOM 563 N N . TYR B 1 4 ? 1.769 -10.558 10.443 1.00 14.78 4004 TYR B N 1
ATOM 564 C CA . TYR B 1 4 ? 1.443 -9.734 11.568 1.00 12.22 4004 TYR B CA 1
ATOM 565 C C . TYR B 1 4 ? 0.857 -8.399 11.116 1.00 12.03 4004 TYR B C 1
ATOM 566 O O . TYR B 1 4 ? 1.369 -7.847 10.126 1.00 15.52 4004 TYR B O 1
ATOM 575 N N . LEU B 1 5 ? -0.123 -7.889 11.813 1.00 12.89 4005 LEU B N 1
ATOM 576 C CA . LEU B 1 5 ? -0.589 -6.529 11.680 1.00 12.76 4005 LEU B CA 1
ATOM 577 C C . LEU B 1 5 ? 0.002 -5.712 12.837 1.00 11.49 4005 LEU B C 1
ATOM 578 O O . LEU B 1 5 ? -0.033 -6.115 13.996 1.00 14.51 4005 LEU B O 1
ATOM 583 N N . ASN B 1 6 ? 0.485 -4.541 12.529 1.00 10.70 4006 ASN B N 1
ATOM 584 C CA . ASN B 1 6 ? 0.903 -3.584 13.515 1.00 9.74 4006 ASN B CA 1
ATOM 585 C C . ASN B 1 6 ? 0.116 -2.289 13.355 1.00 9.83 4006 ASN B C 1
ATOM 586 O O . ASN B 1 6 ? -0.072 -1.805 12.261 1.00 12.56 4006 ASN B O 1
ATOM 591 N N . ASN B 1 7 ? -0.393 -1.769 14.460 1.00 9.32 4007 ASN B N 1
ATOM 592 C CA . ASN B 1 7 ? -0.943 -0.425 14.486 1.00 9.42 4007 ASN B CA 1
ATOM 593 C C . ASN B 1 7 ? 0.109 0.453 15.157 1.00 10.38 4007 ASN B C 1
ATOM 594 O O . ASN B 1 7 ? 0.620 0.095 16.234 1.00 10.82 4007 ASN B O 1
ATOM 599 N N . ILE B 1 8 ? 0.424 1.570 14.544 1.00 9.25 4008 ILE B N 1
ATOM 600 C CA . ILE B 1 8 ? 1.469 2.466 15.020 1.00 8.78 4008 ILE B CA 1
ATOM 601 C C . ILE B 1 8 ? 0.901 3.850 15.185 1.00 8.23 4008 ILE B C 1
ATOM 602 O O . ILE B 1 8 ? 0.172 4.348 14.292 1.00 9.41 4008 ILE B O 1
ATOM 607 N N . ALA B 1 9 ? 1.169 4.463 16.319 1.00 8.51 4009 ALA B N 1
ATOM 608 C CA . ALA B 1 9 ? 0.831 5.846 16.593 1.00 8.96 4009 ALA B CA 1
ATOM 609 C C . ALA B 1 9 ? 1.923 6.754 16.087 1.00 9.89 4009 ALA B C 1
ATOM 610 O O . ALA B 1 9 ? 3.060 6.571 16.503 1.00 11.94 4009 ALA B O 1
ATOM 612 N N . LEU B 1 10 ? 1.583 7.687 15.227 1.00 10.20 4010 LEU B N 1
ATOM 613 C CA . LEU B 1 10 ? 2.511 8.718 14.771 1.00 10.73 4010 LEU B CA 1
ATOM 614 C C . LEU B 1 10 ? 2.070 10.057 15.336 1.00 11.27 4010 LEU B C 1
ATOM 615 O O . LEU B 1 10 ? 0.938 10.448 15.116 1.00 18.27 4010 LEU B O 1
ATOM 620 N N . ASN B 1 11 ? 2.935 10.727 16.023 1.00 9.42 4011 ASN B N 1
ATOM 621 C CA . ASN B 1 11 ? 2.679 12.043 16.576 1.00 9.94 4011 ASN B CA 1
ATOM 622 C C . ASN B 1 11 ? 3.505 13.062 15.801 1.00 8.85 4011 ASN B C 1
ATOM 623 O O . ASN B 1 11 ? 4.725 13.089 15.921 1.00 11.22 4011 ASN B O 1
ATOM 628 N N . LEU B 1 12 ? 2.819 13.826 14.970 1.00 8.46 4012 LEU B N 1
ATOM 629 C CA . LEU B 1 12 ? 3.433 14.754 14.059 1.00 8.46 4012 LEU B CA 1
ATOM 630 C C . LEU B 1 12 ? 3.198 16.200 14.508 1.00 7.86 4012 LEU B C 1
ATOM 631 O O . LEU B 1 12 ? 2.136 16.477 15.088 1.00 9.88 4012 LEU B O 1
ATOM 636 N N . GLU B 1 13 ? 4.118 17.089 14.197 1.00 8.17 4013 GLU B N 1
ATOM 637 C CA . GLU B 1 13 ? 3.907 18.510 14.349 1.00 8.53 4013 GLU B CA 1
ATOM 638 C C . GLU B 1 13 ? 4.109 19.123 12.940 1.00 9.10 4013 GLU B C 1
ATOM 639 O O . GLU B 1 13 ? 5.182 18.964 12.349 1.00 10.01 4013 GLU B O 1
ATOM 645 N N . ILE B 1 14 ? 3.033 19.774 12.460 1.00 8.59 4014 ILE B N 1
ATOM 646 C CA . ILE B 1 14 ? 3.091 20.426 11.173 1.00 8.08 4014 ILE B CA 1
ATOM 647 C C . ILE B 1 14 ? 2.976 21.944 11.322 1.00 7.88 4014 ILE B C 1
ATOM 648 O O . ILE B 1 14 ? 2.563 22.435 12.380 1.00 9.86 4014 ILE B O 1
ATOM 653 N N . VAL B 1 15 ? 3.317 22.665 10.269 1.00 8.88 4015 VAL B N 1
ATOM 654 C CA . VAL B 1 15 ? 3.258 24.128 10.252 1.00 9.56 4015 VAL B CA 1
ATOM 655 C C . VAL B 1 15 ? 2.242 24.602 9.221 1.00 10.19 4015 VAL B C 1
ATOM 656 O O . VAL B 1 15 ? 2.308 24.094 8.088 1.00 15.20 4015 VAL B O 1
ATOM 660 N N . LEU B 1 16 ? 1.365 25.524 9.569 1.00 9.36 4016 LEU B N 1
ATOM 661 C CA . LEU B 1 16 ? 0.547 26.240 8.616 1.00 10.66 4016 LEU B CA 1
ATOM 662 C C . LEU B 1 16 ? 0.666 27.732 8.849 1.00 11.80 4016 LEU B C 1
ATOM 663 O O . LEU B 1 16 ? 0.445 28.227 9.956 1.00 13.42 4016 LEU B O 1
ATOM 668 N N . LYS B 1 17 ? 1.003 28.450 7.792 1.00 11.84 4017 LYS B N 1
ATOM 669 C CA . LYS B 1 17 ? 1.004 29.911 7.729 1.00 11.95 4017 LYS B CA 1
ATOM 670 C C . LYS B 1 17 ? -0.212 30.455 7.003 1.00 12.33 4017 LYS B C 1
ATOM 671 O O . LYS B 1 17 ? -0.632 29.912 5.996 1.00 16.24 4017 LYS B O 1
ATOM 677 N N . ASN B 1 18 ? -0.789 31.553 7.527 1.00 10.70 4018 ASN B N 1
ATOM 678 C CA . ASN B 1 18 ? -1.854 32.191 6.760 1.00 11.27 4018 ASN B CA 1
ATOM 679 C C . ASN B 1 18 ? -1.860 33.658 7.095 1.00 10.58 4018 ASN B C 1
ATOM 680 O O . ASN B 1 18 ? -0.997 34.150 7.809 1.00 11.14 4018 ASN B O 1
ATOM 685 N N . LYS B 1 19 ? -2.819 34.357 6.512 1.00 11.18 4019 LYS B N 1
ATOM 686 C CA . LYS B 1 19 ? -3.014 35.784 6.724 1.00 12.41 4019 LYS B CA 1
ATOM 687 C C . LYS B 1 19 ? -4.410 35.956 7.327 1.00 12.37 4019 LYS B C 1
ATOM 688 O O . LYS B 1 19 ? -5.356 35.315 6.887 1.00 13.56 4019 LYS B O 1
ATOM 694 N N . ALA B 1 20 ? -4.605 36.801 8.326 1.00 12.93 4020 ALA B N 1
ATOM 695 C CA . ALA B 1 20 ? -5.848 36.973 9.018 1.00 12.89 4020 ALA B CA 1
ATOM 696 C C . ALA B 1 20 ? -5.787 38.266 9.818 1.00 11.75 4020 ALA B C 1
ATOM 697 O O . ALA B 1 20 ? -4.690 38.784 10.081 1.00 13.74 4020 ALA B O 1
ATOM 699 N N . ASP B 1 21 ? -6.959 38.740 10.189 1.00 13.69 4021 ASP B N 1
ATOM 700 C CA . ASP B 1 21 ? -7.088 39.944 10.975 1.00 15.66 4021 ASP B CA 1
ATOM 701 C C . ASP B 1 21 ? -6.824 39.724 12.463 1.00 15.40 4021 ASP B C 1
ATOM 702 O O . ASP B 1 21 ? -6.797 40.678 13.225 1.00 18.51 4021 ASP B O 1
ATOM 707 N N . SER B 1 22 ? -6.690 38.477 12.905 1.00 12.79 4022 SER B N 1
ATOM 708 C CA . SER B 1 22 ? -6.570 38.131 14.305 1.00 10.54 4022 SER B CA 1
ATOM 709 C C . SER B 1 22 ? -6.096 36.694 14.402 1.00 9.44 4022 SER B C 1
ATOM 710 O O . SER B 1 22 ? -6.317 35.917 13.461 1.00 10.47 4022 SER B O 1
ATOM 713 N N . PRO B 1 23 ? -5.529 36.286 15.533 1.00 10.47 4023 PRO B N 1
ATOM 714 C CA . PRO B 1 23 ? -5.167 34.870 15.690 1.00 9.24 4023 PRO B CA 1
ATOM 715 C C . PRO B 1 23 ? -6.407 34.010 15.742 1.00 10.77 4023 PRO B C 1
ATOM 716 O O . PRO B 1 23 ? -6.311 32.827 15.354 1.00 10.54 4023 PRO B O 1
ATOM 720 N N . GLU B 1 24 ? -7.531 34.529 16.182 1.00 11.05 4024 GLU B N 1
ATOM 721 C CA . GLU B 1 24 ? -8.758 33.755 16.201 1.00 10.70 4024 GLU B CA 1
ATOM 722 C C . GLU B 1 24 ? -9.138 33.318 14.807 1.00 11.05 4024 GLU B C 1
ATOM 723 O O . GLU B 1 24 ? -9.454 32.150 14.572 1.00 11.52 4024 GLU B O 1
ATOM 729 N N . VAL B 1 25 ? -9.125 34.304 13.880 1.00 10.69 4025 VAL B N 1
ATOM 730 C CA . VAL B 1 25 ? -9.434 33.958 12.494 1.00 10.83 4025 VAL B CA 1
ATOM 731 C C . VAL B 1 25 ? -8.377 33.007 11.925 1.00 9.91 4025 VAL B C 1
ATOM 732 O O . VAL B 1 25 ? -8.704 32.053 11.204 1.00 10.32 4025 VAL B O 1
ATOM 736 N N . SER B 1 26 ? -7.109 33.232 12.234 1.00 9.43 4026 SER B N 1
ATOM 737 C CA . SER B 1 26 ? -6.062 32.315 11.790 1.00 8.57 4026 SER B CA 1
ATOM 738 C C . SER B 1 26 ? -6.378 30.887 12.206 1.00 8.31 4026 SER B C 1
ATOM 739 O O . SER B 1 26 ? -6.219 29.960 11.406 1.00 8.58 4026 SER B O 1
ATOM 742 N N . GLU B 1 27 ? -6.753 30.708 13.473 1.00 9.26 4027 GLU B N 1
ATOM 743 C CA . GLU B 1 27 ? -7.051 29.357 13.971 1.00 9.17 4027 GLU B CA 1
ATOM 744 C C . GLU B 1 27 ? -8.292 28.787 13.303 1.00 9.66 4027 GLU B C 1
ATOM 745 O O . GLU B 1 27 ? -8.323 27.585 13.010 1.00 10.71 4027 GLU B O 1
ATOM 751 N N . THR B 1 28 ? -9.313 29.605 13.001 1.00 9.87 4028 THR B N 1
ATOM 752 C CA . THR B 1 28 ? -10.454 29.088 12.263 1.00 10.46 4028 THR B CA 1
ATOM 753 C C . THR B 1 28 ? -10.070 28.549 10.899 1.00 9.46 4028 THR B C 1
ATOM 754 O O . THR B 1 28 ? -10.569 27.506 10.448 1.00 10.55 4028 THR B O 1
ATOM 758 N N . LEU B 1 29 ? -9.187 29.264 10.239 1.00 9.13 4029 LEU B N 1
ATOM 759 C CA . LEU B 1 29 ? -8.721 28.864 8.925 1.00 8.65 4029 LEU B CA 1
ATOM 760 C C . LEU B 1 29 ? -7.965 27.535 8.973 1.00 8.92 4029 LEU B C 1
ATOM 761 O O . LEU B 1 29 ? -8.157 26.637 8.154 1.00 9.10 4029 LEU B O 1
ATOM 766 N N . VAL B 1 30 ? -7.090 27.420 9.955 1.00 8.50 4030 VAL B N 1
ATOM 767 C CA . VAL B 1 30 ? -6.311 26.200 10.140 1.00 9.01 4030 VAL B CA 1
ATOM 768 C C . VAL B 1 30 ? -7.211 25.041 10.485 1.00 8.82 4030 VAL B C 1
ATOM 769 O O . VAL B 1 30 ? -7.014 23.898 10.054 1.00 9.36 4030 VAL B O 1
ATOM 773 N N . THR B 1 31 ? -8.215 25.287 11.318 1.00 9.82 4031 THR B N 1
ATOM 774 C CA . THR B 1 31 ? -9.162 24.263 11.739 1.00 10.80 4031 THR B CA 1
ATOM 775 C C . THR B 1 31 ? -9.908 23.727 10.529 1.00 10.16 4031 THR B C 1
ATOM 776 O O . THR B 1 31 ? -10.097 22.497 10.398 1.00 11.09 4031 THR B O 1
ATOM 780 N N . ARG B 1 32 ? -10.296 24.587 9.589 1.00 10.25 4032 ARG B N 1
ATOM 781 C CA . ARG B 1 32 ? -10.995 24.103 8.385 1.00 11.21 4032 ARG B CA 1
ATOM 782 C C . ARG B 1 32 ? -10.082 23.196 7.572 1.00 9.76 4032 ARG B C 1
ATOM 783 O O . ARG B 1 32 ? -10.526 22.164 7.081 1.00 11.42 4032 ARG B O 1
ATOM 791 N N . ILE B 1 33 ? -8.818 23.576 7.409 1.00 8.84 4033 ILE B N 1
ATOM 792 C CA . ILE B 1 33 ? -7.835 22.706 6.719 1.00 8.87 4033 ILE B CA 1
ATOM 793 C C . ILE B 1 33 ? -7.746 21.349 7.395 1.00 8.52 4033 ILE 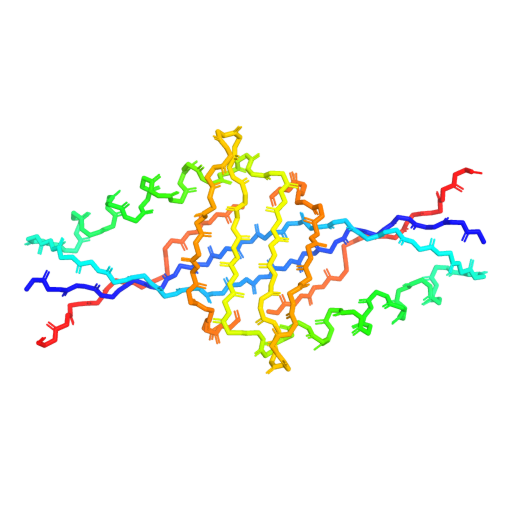B C 1
ATOM 794 O O . ILE B 1 33 ? -7.800 20.312 6.749 1.00 10.29 4033 ILE B O 1
ATOM 799 N N . CYS B 1 34 ? -7.568 21.338 8.733 1.00 8.22 4034 CYS B N 1
ATOM 800 C CA . CYS B 1 34 ? -7.361 20.094 9.455 1.00 8.83 4034 CYS B CA 1
ATOM 801 C C . CYS B 1 34 ? -8.597 19.233 9.494 1.00 8.33 4034 CYS B C 1
ATOM 802 O O . CYS B 1 34 ? -8.492 18.001 9.429 1.00 9.54 4034 CYS B O 1
ATOM 805 N N . GLU B 1 35 ? -9.777 19.809 9.627 1.00 8.98 4035 GLU B N 1
ATOM 806 C CA . GLU B 1 35 ? -11.020 19.036 9.565 1.00 9.70 4035 GLU B CA 1
ATOM 807 C C . GLU B 1 35 ? -11.132 18.251 8.259 1.00 9.02 4035 GLU B C 1
ATOM 808 O O . GLU B 1 35 ? -11.669 17.144 8.265 1.00 10.35 4035 GLU B O 1
ATOM 814 N N . ASN B 1 36 ? -10.632 18.849 7.196 1.00 8.80 4036 ASN B N 1
ATOM 815 C CA . ASN B 1 36 ? -10.654 18.211 5.905 1.00 10.10 4036 ASN B CA 1
ATOM 816 C C . ASN B 1 36 ? -9.594 17.154 5.695 1.00 9.41 4036 ASN B C 1
ATOM 817 O O . ASN B 1 36 ? -9.519 16.515 4.652 1.00 12.13 4036 ASN B O 1
ATOM 822 N N . LEU B 1 37 ? -8.742 16.926 6.721 1.00 8.77 4037 LEU B N 1
ATOM 823 C CA . LEU B 1 37 ? -7.808 15.786 6.696 1.00 8.83 4037 LEU B CA 1
ATOM 824 C C . LEU B 1 37 ? -8.375 14.576 7.417 1.00 9.48 4037 LEU B C 1
ATOM 825 O O . LEU B 1 37 ? -7.852 13.490 7.168 1.00 10.66 4037 LEU B O 1
ATOM 830 N N . LEU B 1 38 ? -9.373 14.712 8.274 1.00 9.78 4038 LEU B N 1
ATOM 831 C CA . LEU B 1 38 ? -9.766 13.613 9.168 1.00 11.16 4038 LEU B CA 1
ATOM 832 C C . LEU B 1 38 ? -10.072 12.261 8.622 1.00 13.70 4038 LEU B C 1
ATOM 833 O O . LEU B 1 38 ? -9.815 11.192 9.236 1.00 16.98 4038 LEU B O 1
ATOM 838 N N . LEU B 1 39 ? -10.642 12.262 7.428 1.00 14.95 4039 LEU B N 1
ATOM 839 C CA . LEU B 1 39 ? -11.043 11.002 6.764 1.00 11.48 4039 LEU B CA 1
ATOM 840 C C . LEU B 1 39 ? -10.108 10.624 5.626 1.00 8.60 4039 LEU B C 1
ATOM 841 O O . LEU B 1 39 ? -10.397 9.846 4.717 1.00 11.44 4039 LEU B O 1
ATOM 846 N N . SER B 1 40 ? -8.880 11.122 5.695 1.00 8.58 4040 SER B N 1
ATOM 847 C CA . SER B 1 40 ? -7.867 10.710 4.741 1.00 7.82 4040 SER B CA 1
ATOM 848 C C . SER B 1 40 ? -7.631 9.206 4.814 1.00 8.44 4040 SER B C 1
ATOM 849 O O . SER B 1 40 ? -7.660 8.589 5.862 1.00 10.86 4040 SER B O 1
ATOM 852 N N . LYS B 1 41 ? -7.328 8.586 3.666 1.00 9.76 4041 LYS B N 1
ATOM 853 C CA . LYS B 1 41 ? -7.045 7.185 3.630 1.00 12.53 4041 LYS B CA 1
ATOM 854 C C . LYS B 1 41 ? -5.572 6.809 3.723 1.00 9.15 4041 LYS B C 1
ATOM 855 O O . LYS B 1 41 ? -5.265 5.670 4.124 1.00 10.25 4041 LYS B O 1
ATOM 861 N N . GLU B 1 42 ? -4.688 7.719 3.380 1.00 8.76 4042 GLU B N 1
ATOM 862 C CA . GLU B 1 42 ? -3.250 7.445 3.340 1.00 8.84 4042 GLU B CA 1
ATOM 863 C C . GLU B 1 42 ? -2.508 8.687 3.804 1.00 7.57 4042 GLU B C 1
ATOM 864 O O . GLU B 1 42 ? -2.950 9.806 3.583 1.00 8.70 4042 GLU B O 1
ATOM 870 N N 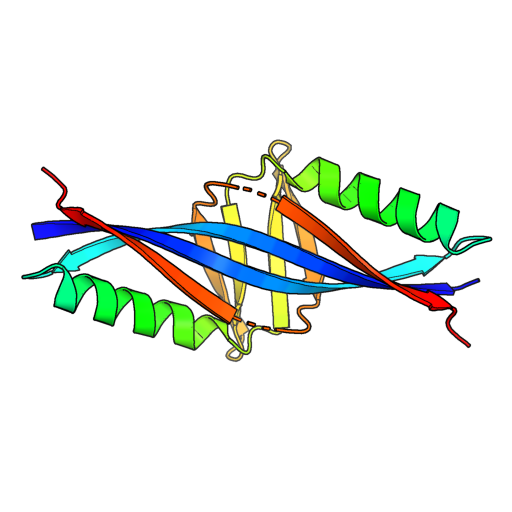. VAL B 1 43 ? -1.366 8.406 4.443 1.00 7.97 4043 VAL B N 1
ATOM 871 C CA . VAL B 1 43 ? -0.391 9.440 4.803 1.00 7.93 4043 VAL B CA 1
ATOM 872 C C . VAL B 1 43 ? 0.943 9.045 4.231 1.00 8.00 4043 VAL B C 1
ATOM 873 O O . VAL B 1 43 ? 1.308 7.847 4.237 1.00 10.00 4043 VAL B O 1
ATOM 877 N N . SER B 1 44 ? 1.692 10.018 3.730 1.00 7.69 4044 SER B N 1
ATOM 878 C CA . SER B 1 44 ? 2.952 9.756 3.004 1.00 8.70 4044 SER B CA 1
ATOM 879 C C . SER B 1 44 ? 4.014 10.688 3.506 1.00 6.90 4044 SER B C 1
ATOM 880 O O . SER B 1 44 ? 3.738 11.850 3.838 1.00 10.71 4044 SER B O 1
ATOM 883 N N . PHE B 1 45 ? 5.238 10.175 3.539 1.00 6.09 4045 PHE B N 1
ATOM 884 C CA . PHE B 1 45 ? 6.397 10.937 4.021 1.00 6.03 4045 PHE B CA 1
ATOM 885 C C . PHE B 1 45 ? 7.458 10.997 2.938 1.00 6.43 4045 PHE B C 1
ATOM 886 O O . PHE B 1 45 ? 7.804 9.964 2.347 1.00 7.76 4045 PHE B O 1
ATOM 894 N N . LEU B 1 46 ? 7.992 12.188 2.726 1.00 6.62 4046 LEU B N 1
ATOM 895 C CA . LEU B 1 46 ? 9.106 12.414 1.800 1.00 6.84 4046 LEU B CA 1
ATOM 896 C C . LEU B 1 46 ? 10.421 12.282 2.560 1.00 6.68 4046 LEU B C 1
ATOM 897 O O . LEU B 1 46 ? 10.687 12.999 3.533 1.00 8.42 4046 LEU B O 1
ATOM 902 N N . LYS B 1 47 ? 11.257 11.370 2.093 1.00 8.05 4047 LYS B N 1
ATOM 903 C CA . LYS B 1 47 ? 12.557 11.143 2.694 1.00 8.28 4047 LYS B CA 1
ATOM 904 C C . LYS B 1 47 ? 13.606 12.005 2.001 1.00 7.95 4047 LYS B C 1
ATOM 905 O O . LYS B 1 47 ? 13.443 12.419 0.852 1.00 9.03 4047 LYS B O 1
ATOM 911 N N . ALA B 1 48 ? 14.738 12.225 2.671 1.00 9.15 4048 ALA B N 1
ATOM 912 C CA . ALA B 1 48 ? 15.805 13.084 2.186 1.00 9.60 4048 ALA B CA 1
ATOM 913 C C . ALA B 1 48 ? 16.415 12.551 0.902 1.00 9.43 4048 ALA B C 1
ATOM 914 O O . ALA B 1 48 ? 16.953 13.301 0.092 1.00 10.82 4048 ALA B O 1
ATOM 916 N N . ASP B 1 49 ? 16.332 11.240 0.695 1.00 10.76 4049 ASP B N 1
ATOM 917 C CA . ASP B 1 49 ? 16.879 10.663 -0.494 1.00 13.65 4049 ASP B CA 1
ATOM 918 C C . ASP B 1 49 ? 15.898 10.726 -1.648 1.00 13.79 4049 ASP B C 1
ATOM 919 O O . ASP B 1 49 ? 16.228 10.150 -2.650 1.00 21.14 4049 ASP B O 1
ATOM 924 N N . GLY B 1 50 ? 14.744 11.344 -1.498 1.00 12.58 4050 GLY B N 1
ATOM 925 C CA . GLY B 1 50 ? 13.751 11.602 -2.517 1.00 13.23 4050 GLY B CA 1
ATOM 926 C C . GLY B 1 50 ? 12.763 10.465 -2.689 1.00 11.69 4050 GLY B C 1
ATOM 927 O O . GLY B 1 50 ? 11.955 10.501 -3.600 1.00 16.69 4050 GLY B O 1
ATOM 928 N N . SER B 1 51 ? 12.837 9.450 -1.837 1.00 11.56 4051 SER B N 1
ATOM 929 C CA . SER B 1 51 ? 11.840 8.393 -1.846 1.00 11.67 4051 SER B CA 1
ATOM 930 C C . SER B 1 51 ? 10.662 8.827 -0.976 1.00 11.22 4051 SER B C 1
ATOM 931 O O . SER B 1 51 ? 10.771 9.660 -0.072 1.00 11.43 4051 SER B O 1
ATOM 934 N N . VAL B 1 52 ? 9.502 8.230 -1.288 1.00 11.64 4052 VAL B N 1
ATOM 935 C CA . VAL B 1 52 ? 8.261 8.481 -0.534 1.00 11.16 4052 VAL B CA 1
ATOM 936 C C . VAL B 1 52 ? 7.771 7.172 0.055 1.00 12.76 4052 VAL B C 1
ATOM 937 O O . VAL B 1 52 ? 7.729 6.163 -0.631 1.00 14.61 4052 VAL B O 1
ATOM 941 N N . GLU B 1 53 ? 7.375 7.198 1.329 1.00 10.73 4053 GLU B N 1
ATOM 942 C CA . GLU B 1 53 ? 6.770 6.041 1.976 1.00 11.55 4053 GLU B CA 1
ATOM 943 C C . GLU B 1 53 ? 5.338 6.362 2.309 1.00 9.39 4053 GLU B C 1
ATOM 944 O O . GLU B 1 53 ? 5.054 7.391 2.895 1.00 9.45 4053 GLU B O 1
ATOM 950 N N . ASN B 1 54 ? 4.477 5.441 1.950 1.00 8.19 4054 ASN B N 1
ATOM 951 C CA . ASN B 1 54 ? 3.021 5.558 2.024 1.00 8.73 4054 ASN B CA 1
ATOM 952 C C . ASN B 1 54 ? 2.451 4.607 3.054 1.00 8.78 4054 ASN B C 1
ATOM 953 O O . ASN B 1 54 ? 2.835 3.417 3.055 1.00 10.63 4054 ASN B O 1
ATOM 958 N N . PHE B 1 55 ? 1.533 5.044 3.869 1.00 8.07 4055 PHE B N 1
ATOM 959 C CA . PHE B 1 55 ? 0.927 4.266 4.913 1.00 8.70 4055 PHE B CA 1
ATOM 960 C C . PHE B 1 55 ? -0.606 4.421 4.955 1.00 8.44 4055 PHE B C 1
ATOM 961 O O . PHE B 1 55 ? -1.116 5.505 4.752 1.00 9.17 4055 PHE B O 1
ATOM 969 N N . LYS B 1 56 ? -1.269 3.330 5.191 1.00 8.87 4056 LYS B N 1
ATOM 970 C CA . LYS B 1 56 ? -2.716 3.325 5.386 1.00 8.98 4056 LYS B CA 1
ATOM 971 C C . LYS B 1 56 ? -3.046 3.922 6.742 1.00 8.91 4056 LYS B C 1
ATOM 972 O O . LYS B 1 56 ? -2.513 3.532 7.769 1.00 10.05 4056 LYS B O 1
ATOM 978 N N . LEU B 1 57 ? -3.941 4.900 6.723 1.00 8.95 4057 LEU B N 1
ATOM 979 C CA . LEU B 1 57 ? -4.361 5.605 7.923 1.00 9.29 4057 LEU B CA 1
ATOM 980 C C . LEU B 1 57 ? -5.622 4.958 8.485 1.00 15.06 4057 LEU B C 1
ATOM 981 O O . LEU B 1 57 ? -6.553 4.747 7.732 1.00 25.69 4057 LEU B O 1
ATOM 986 N N A SER B 1 58 ? -5.619 4.698 9.782 0.50 14.30 4058 SER B N 1
ATOM 987 N N B SER B 1 58 ? -5.625 4.728 9.780 0.50 12.47 4058 SER B N 1
ATOM 988 C CA A SER B 1 58 ? -6.624 4.076 10.621 0.50 15.33 4058 SER B CA 1
ATOM 989 C CA B SER B 1 58 ? -6.887 4.289 10.357 0.50 13.31 4058 SER B CA 1
ATOM 990 C C A SER B 1 58 ? -7.318 5.010 11.625 0.50 17.12 4058 SER B C 1
ATOM 991 C C B SER B 1 58 ? -7.594 5.412 11.117 0.50 17.60 4058 SER B C 1
ATOM 992 O O A SER B 1 58 ? -8.332 4.596 12.228 0.50 16.53 4058 SER B O 1
ATOM 993 O O B SER B 1 58 ? -8.825 5.459 11.051 0.50 17.67 4058 SER B O 1
ATOM 998 N N . ASP B 1 59 ? -6.829 6.215 11.840 1.00 15.72 4059 ASP B N 1
ATOM 999 C CA . ASP B 1 59 ? -7.416 7.206 12.722 1.00 18.27 4059 ASP B CA 1
ATOM 1000 C C . ASP B 1 59 ? -6.614 8.477 12.678 1.00 11.19 4059 ASP B C 1
ATOM 1001 O O . ASP B 1 59 ? -5.425 8.405 12.443 1.00 10.72 4059 ASP B O 1
ATOM 1014 N N . GLU B 1 61 ? -6.530 12.471 14.904 1.00 11.12 4061 GLU B N 1
ATOM 1015 C CA . GLU B 1 61 ? -7.008 13.571 15.726 1.00 11.12 4061 GLU B CA 1
ATOM 1016 C C . GLU B 1 61 ? -6.010 14.710 15.566 1.00 10.11 4061 GLU B C 1
ATOM 1017 O O . GLU B 1 61 ? -4.822 14.467 15.172 1.00 10.80 4061 GLU B O 1
ATOM 1023 N N . TYR B 1 62 ? -6.372 15.930 15.833 1.00 10.75 4062 TYR B N 1
ATOM 1024 C CA . TYR B 1 62 ? -5.431 17.029 15.785 1.00 9.60 4062 TYR B CA 1
ATOM 1025 C C . TYR B 1 62 ? -5.779 18.057 16.887 1.00 9.11 4062 TYR B C 1
ATOM 1026 O O . TYR B 1 62 ? -6.914 18.105 17.342 1.00 10.55 4062 TYR B O 1
ATOM 1035 N N . GLU B 1 63 ? -4.806 18.926 17.143 1.00 9.77 4063 GLU B N 1
ATOM 1036 C CA . GLU B 1 63 ? -5.025 20.106 17.984 1.00 11.27 4063 GLU B CA 1
ATOM 1037 C C . GLU B 1 63 ? -4.010 21.164 17.633 1.00 9.06 4063 GLU B C 1
ATOM 1038 O O . GLU B 1 63 ? -2.855 20.830 17.399 1.00 9.92 4063 GLU B O 1
ATOM 1044 N N . ILE B 1 64 ? -4.414 22.431 17.617 1.00 9.28 4064 ILE B N 1
ATOM 1045 C CA . ILE B 1 64 ? -3.453 23.510 17.403 1.00 9.07 4064 ILE B CA 1
ATOM 1046 C C . ILE B 1 64 ? -2.637 23.678 18.673 1.00 8.98 4064 ILE B C 1
ATOM 1047 O O . ILE B 1 64 ? -3.226 23.711 19.762 1.00 10.92 4064 ILE B O 1
ATOM 1052 N N . THR B 1 65 ? -1.318 23.747 18.543 1.00 9.72 4065 THR B N 1
ATOM 1053 C CA . THR B 1 65 ? -0.396 23.882 19.657 1.00 9.82 4065 THR B CA 1
ATOM 1054 C C . THR B 1 65 ? -0.080 25.345 19.930 1.00 10.75 4065 THR B C 1
ATOM 1055 O O . THR B 1 65 ? -0.066 25.797 21.061 1.00 12.42 4065 THR B O 1
ATOM 1059 N N A ASN B 1 66 ? 0.257 26.094 18.886 0.70 9.19 4066 ASN B N 1
ATOM 1060 N N B ASN B 1 66 ? 0.166 26.103 18.868 0.30 9.93 4066 ASN B N 1
ATOM 1061 C CA A ASN B 1 66 ? 0.637 27.483 18.938 0.70 8.35 4066 ASN B CA 1
ATOM 1062 C CA B ASN B 1 66 ? 0.406 27.526 19.128 0.30 9.65 4066 ASN B CA 1
ATOM 1063 C C A ASN B 1 66 ? 0.095 28.300 17.742 0.70 9.04 4066 ASN B C 1
ATOM 1064 C C B ASN B 1 66 ? 0.164 28.305 17.833 0.30 8.33 4066 ASN B C 1
ATOM 1065 O O A ASN B 1 66 ? -0.036 27.738 16.644 0.70 8.77 4066 ASN B O 1
ATOM 1066 O O B ASN B 1 66 ? 0.256 27.739 16.737 0.30 9.29 4066 ASN B O 1
ATOM 1075 N N . THR B 1 67 ? -0.153 29.567 18.005 1.00 8.74 4067 THR B N 1
ATOM 1076 C CA . THR B 1 67 ? -0.486 30.514 16.962 1.00 9.10 4067 THR B CA 1
ATOM 1077 C C . THR B 1 67 ? 0.304 31.779 17.276 1.00 8.92 4067 THR B C 1
ATOM 1078 O O . THR B 1 67 ? 0.140 32.330 18.366 1.00 10.06 4067 THR B O 1
ATOM 1082 N N . GLU B 1 68 ? 1.102 32.216 16.325 1.00 9.30 4068 GLU B N 1
ATOM 1083 C CA . GLU B 1 68 ? 2.012 33.281 16.540 1.00 11.41 4068 GLU B CA 1
ATOM 1084 C C . GLU B 1 68 ? 2.009 34.315 15.430 1.00 10.49 4068 GLU B C 1
ATOM 1085 O O . GLU B 1 68 ? 2.178 33.976 14.279 1.00 12.23 4068 GLU B O 1
ATOM 1091 N N . GLU B 1 69 ? 1.839 35.580 15.760 1.00 11.40 4069 GLU B N 1
ATOM 1092 C CA . GLU B 1 69 ? 1.894 36.649 14.784 1.00 11.76 4069 GLU B CA 1
ATOM 1093 C C . GLU B 1 69 ? 3.276 36.746 14.150 1.00 13.16 4069 GLU B C 1
ATOM 1094 O O . GLU B 1 69 ? 4.290 36.648 14.848 1.00 15.58 4069 GLU B O 1
ATOM 1100 N N . LEU B 1 70 ? 3.333 36.903 12.839 1.00 13.58 4070 LEU B N 1
ATOM 1101 C CA . LEU B 1 70 ? 4.613 37.108 12.171 1.00 15.23 4070 LEU B CA 1
ATOM 1102 C C . LEU B 1 70 ? 4.933 38.562 12.023 1.00 22.32 4070 LEU B C 1
ATOM 1103 O O . LEU B 1 70 ? 4.114 39.463 11.996 1.00 27.96 4070 LEU B O 1
ATOM 1108 N N . PRO B 1 71 ? 6.203 38.947 11.934 1.00 33.38 4071 PRO B N 1
ATOM 1109 C CA . PRO B 1 71 ? 6.537 40.360 11.727 1.00 38.07 4071 PRO B CA 1
ATOM 1110 C C . PRO B 1 71 ? 6.210 40.777 10.300 1.00 42.97 4071 PRO B C 1
ATOM 1111 O O . PRO B 1 71 ? 5.789 41.943 10.134 1.00 47.70 4071 PRO B O 1
#

Organism: Bacillus subtilis (strain 168) (NCBI:txid224308)

Secondary structure (DSSP, 8-state):
-EEEEEEEEEEEEEEEEE-SSHHHHHHHHHHHHHTTTT-SEEEEE-TTS-EEEEEE---EEEEEEEE--/-EEEEEEEEEEEEEEEEE-SSHHHHHHHHHHHHHTTTT-SEEEEE-TTS-EEEEEE---EEEEEEEE--

Radius of gyration: 16.74 Å; Cα contacts (8 Å, |Δi|>4): 325; chains: 2; bounding box: 29×56×23 Å

CATH classification: 3.10.20.330

InterPro domains:
  IPR018572 Protein of unknown function YopT [PF09467] (2-72)
  IPR038082 YopT domain superfamily [G3DSA:3.10.20.330] (1-72)

Foldseek 3Di:
DDDDDDDDDDDDDDDDDDDPDLVVVVVVVVVVVVVCFPPQKDWDLDPVRDIDIDGDDGDDDDDDGDDDD/DDDDDDDDDDDDDDDDDDDPDLVVVVVVVVVVVVVCFPDQKDWDQDPVRDIDIDGDDGDDDDDDGDDDD

Nearest PDB structures (foldseek):
  2dlb-assembly1_B  TM=1.015E+00  e=9.709E-11  Bacillus subtilis
  6nx1-assembly2_B-2  TM=3.314E-01  e=4.648E+00  Homo sapiens
  5v2n-assembly1_A  TM=2.864E-01  e=9.328E+00  Homo sapiens
  2dlb-assembly1_B  TM=9.968E-01  e=6.623E-11  Bacillus subtilis
  6nx1-assembly2_B-2  TM=3.204E-01  e=5.839E+00  Homo sapiens

B-factor: mean 17.3, std 11.37, range [6.03, 101.5]

Sequence (138 aa):
AGYLNNIALNLEIVLKNKADSPEVSETLVTRICENLLLSKEVSFLKADGSVENFKLSSDEYEITNTEELPAGYLNNIALNLEIVLKNKADSPEVSETLVTRICENLLLSKEVSFLKADGSVENFKLSSDEYEITNNTEELP

Solvent-accessible surface area: 8086 Å² total

=== Feature glossary ===
Key to the feature types in this record:

pLDDT. pLDDT is the predicted lDDT-Cα score: AlphaFold's confidence that the local environment of each residue (all inter-atomic distances within 15 Å) is correctly placed. It is a per-residue number between 0 and 100, with higher meaning more reliable.

Radius of gyration, Cα contacts, bounding box. The geometric summary reports three shape descriptors. Rg (radius of gyration) measures how spread out the Cα atoms are about their centre of mass; compact globular proteins have small Rg, elongated or unfolded ones large. Cα contacts (<8 Å, |i−j|>4) count long-range residue pairs in spatial proximity — high for tightly packed folds, near zero for rods or random coil. The bounding-box extents give the protein's footprint along x, y, z in Å.

Backbone torsions (φ/ψ). Backbone dihedral angles. Every residue except chain termini has a φ (preceding-C → N → Cα → C) and a ψ (N → Cα → C → next-N). They are reported in degrees following the IUPAC sign convention. Secondary structure is essentially a statement about which (φ, ψ) basin each residue occupies.

Contact-map, Ramachandran, and PAE plots. Plot images: a contact map (which residues are close in 3D, as an N×N binary image), a Ramachandran scatter (backbone torsion angles, revealing secondary-structure composition at a glance), and — for AlphaFold structures — a PAE heatmap (pairwise prediction confidence).

Predicted aligned error. Predicted Aligned Error (PAE) is an AlphaFold confidence matrix: entry (i, j) is the expected error in the position of residue j, in ångströms, when the prediction is superimposed on the true structure at residue i. Low PAE within a block of residues means that block is internally rigid and well-predicted; high 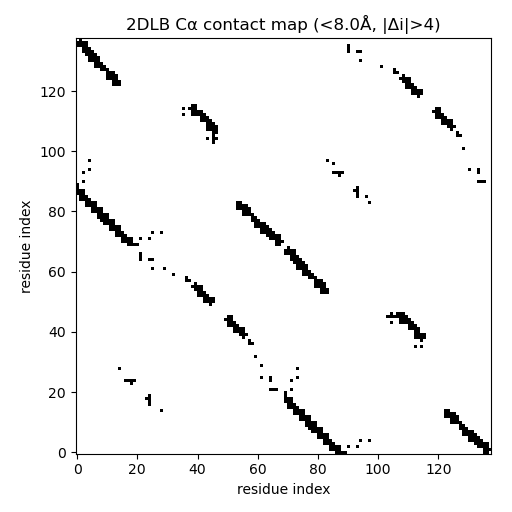PAE between two blocks means their relative placement is uncertain even if each block individually is confident.

Secondary structure (3-state, P-SEA). Three-state secondary structure (P-SEA) collapses the eight DSSP classes into helix (a), strand (b), and coil (c). P-SEA assigns these from Cα geometry alone — distances and angles — without requiring backbone oxygens, so it works on any Cα trace.

Solvent-accessible surface area. Solvent-accessible surface area (SASA) is the area in Å² traced out by the centre of a 1.4 Å probe sphere (a water molecule) rolled over the protein's van der Waals surface (Shrake–Rupley / Lee–Richards construction). Buried residues have near-zero SASA; fully exposed residues can exceed 200 Å². The total SASA scales roughly with the number of surface residues.

Foldseek 3Di. The Foldseek 3Di string encodes local tertiary geometry as a 20-letter alphabet — one character per residue — derived from the relative positions of nearby Cα atoms. Unlike the amino-acid sequence, 3Di is a direct function of the 3D structure, so two proteins with the same fold have similar 3Di strings even at low sequence identity.

B-factor. For experimental (PDB) structures, the B-factor (temperature factor) quantifies the positional spread of each atom in the crystal — a combination of thermal vibration and static disorder — in units of Å². High B-factors mark flexible loops or poorly resolved regions; low B-factors mark the rigid, well-ordered core.

mmCIF coordinates. The mmCIF block holds the 3D Cartesian coordinates of each backbone atom (N, Cα, C, O) in ångströms. mmCIF is the PDB's canonical archive format — a tagged-loop text representation of the atomic model.

InterPro / GO / CATH / organism. Functional annotations link the protein to curated databases. InterPro entries identify conserved domains and families by matching the sequence against member-database signatures (Pfam, PROSITE, CDD, …). Gene Ontology (GO) terms describe molecular function, biological process, and cellular component in a controlled vocabulary. CATH places the structure in a hierarchical fold classification (Class/Architecture/Topology/Homologous-superfamily). The organism is the source species.

Rendered structure images. Structure images are PyMOL renders from six orthogo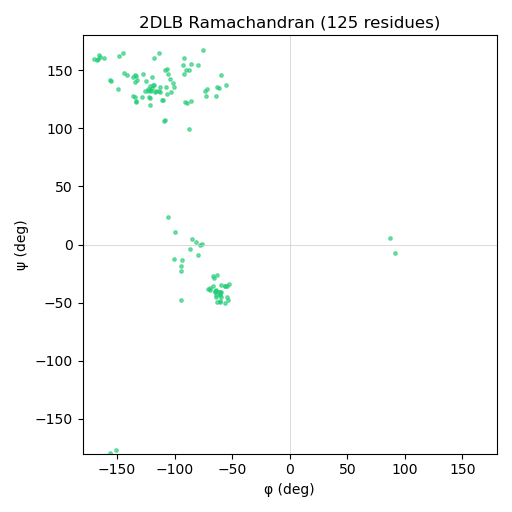nal camera directions. Cartoon representation draws helices as coils and strands as arrows; sticks shows the backbone as bonds; surface shows the solvent-excluded envelope. Rainbow coloring maps sequence position to hue (blue→red, N→C); chain coloring assigns a distinct color per polypeptide.

Sequence. This is the polypeptide sequence — one letter per residue, N-terminus first. Length ranges from a few dozen residues for small domains to over a thousand for large multi-domain proteins.

Secondary structure (8-state, DSSP). The SS8 string is DSSP's per-residue secondary-structure call. α-helix (H) means an i→i+4 H-bond ladder; β-strand (E) means the residue participates in a β-sheet; 3₁₀ (G) and π (I) are tighter and wider helices; T/S are turns/bends; '-' is loop.

Nearest PDB structures. Structural nearest neighbors (via Foldseek easy-search vs the PDB). Reported per hit: target PDB id, E-value, and alignment TM-score. A TM-score above ~0.5 is the conventional threshold for 'same fold'.